Protein AF-A0A226DHN3-F1 (afdb_monomer_lite)

InterPro domains:
  IPR006342 Methyltransferase FkbM [PF05050] (7-95)
  IPR053202 EGF Receptor Signaling Regulator [PTHR34009] (23-114)

Sequence (146 aa):
MQQHKSITGWTHLSESDSFNGKSQDYREFEAQCFPFYSLLRAINVTTVDYFSLDIEGAELSILKTIPWKDTFSIEVRNEIEHNLRDYMTSVGYRFVAYVKNRFSHDHIYAHSSLGCQNDYLLANFWCAEPPHLSQVSERTGSPSTV

Structure (mmCIF, N/CA/C/O backbone):
data_AF-A0A226DHN3-F1
#
_entry.id   AF-A0A226DHN3-F1
#
loop_
_atom_site.group_PDB
_atom_site.id
_atom_site.type_symbol
_atom_site.label_atom_id
_atom_site.label_alt_id
_atom_site.label_comp_id
_atom_site.label_asym_id
_atom_site.label_entity_id
_atom_site.label_seq_id
_atom_site.pdbx_PDB_ins_code
_atom_site.Cartn_x
_atom_site.Cartn_y
_atom_site.Cartn_z
_atom_site.occupancy
_atom_site.B_iso_or_equiv
_atom_site.auth_seq_id
_atom_site.auth_comp_id
_atom_site.auth_asym_id
_atom_site.auth_atom_id
_atom_site.pdbx_PDB_model_num
ATOM 1 N N . MET A 1 1 ? -19.988 9.516 -4.488 1.00 52.53 1 MET A N 1
ATOM 2 C CA . MET A 1 1 ? -19.234 8.508 -5.262 1.00 52.53 1 MET A CA 1
ATOM 3 C C . MET A 1 1 ? -18.028 9.205 -5.858 1.00 52.53 1 MET A C 1
ATOM 5 O O . MET A 1 1 ? -18.215 10.244 -6.479 1.00 52.53 1 MET A O 1
ATOM 9 N N . GLN A 1 2 ? -16.814 8.718 -5.596 1.00 59.81 2 GLN A N 1
ATOM 10 C CA . GLN A 1 2 ? -15.632 9.228 -6.295 1.00 59.81 2 GLN A CA 1
ATOM 11 C C . GLN A 1 2 ? -15.732 8.803 -7.767 1.00 59.81 2 GLN A C 1
ATOM 13 O O . GLN A 1 2 ? -16.126 7.673 -8.051 1.00 59.81 2 GLN A O 1
ATOM 18 N N . GLN A 1 3 ? -15.468 9.727 -8.690 1.00 71.75 3 GLN A N 1
ATOM 19 C CA . GLN A 1 3 ? -15.537 9.447 -10.124 1.00 71.75 3 GLN A CA 1
ATOM 20 C C . GLN A 1 3 ? -14.386 8.524 -10.540 1.00 71.75 3 GLN A C 1
ATOM 22 O O . GLN A 1 3 ? -13.294 8.591 -9.972 1.00 71.75 3 GLN A O 1
ATOM 27 N N . HIS A 1 4 ? -14.645 7.665 -11.527 1.00 80.94 4 HIS A N 1
ATOM 28 C CA . HIS A 1 4 ? -13.590 6.903 -12.186 1.00 80.94 4 HIS A CA 1
ATOM 29 C C . HIS A 1 4 ? -12.662 7.852 -12.948 1.00 80.94 4 HIS A C 1
ATOM 31 O O . HIS A 1 4 ? -13.068 8.946 -13.347 1.00 80.94 4 HIS A O 1
ATOM 37 N N . LYS A 1 5 ? -11.417 7.431 -13.156 1.00 83.25 5 LYS A N 1
ATOM 38 C CA . LYS A 1 5 ? -10.481 8.106 -14.058 1.00 83.25 5 LYS A CA 1
ATOM 39 C C . LYS A 1 5 ? -10.204 7.187 -15.237 1.00 83.25 5 LYS A C 1
ATOM 41 O O . LYS A 1 5 ? -10.003 5.996 -15.024 1.00 83.25 5 LYS A O 1
ATOM 46 N N . SER A 1 6 ? -10.186 7.736 -16.449 1.00 85.56 6 SER A N 1
ATOM 47 C CA . SER A 1 6 ? -9.548 7.046 -17.571 1.00 85.56 6 SER A CA 1
ATOM 48 C C . SER A 1 6 ? -8.046 7.293 -17.472 1.00 85.56 6 SER A C 1
ATOM 50 O O . SER A 1 6 ? -7.630 8.442 -17.290 1.00 85.56 6 SER A O 1
ATOM 52 N N . ILE A 1 7 ? -7.248 6.230 -17.513 1.00 82.31 7 ILE A N 1
ATOM 53 C CA . ILE A 1 7 ? -5.788 6.317 -17.567 1.00 82.31 7 ILE A CA 1
ATOM 54 C C . ILE A 1 7 ? -5.274 5.569 -18.792 1.00 82.31 7 ILE A C 1
ATOM 56 O O . ILE A 1 7 ? -5.800 4.516 -19.150 1.00 82.31 7 ILE A O 1
ATOM 60 N N . THR A 1 8 ? -4.224 6.100 -19.407 1.00 85.31 8 THR A N 1
ATOM 61 C CA . THR A 1 8 ? -3.505 5.415 -20.481 1.00 85.31 8 THR A CA 1
ATOM 62 C C . THR A 1 8 ? -2.479 4.469 -19.867 1.00 85.31 8 THR A C 1
ATOM 64 O O . THR A 1 8 ? -1.613 4.900 -19.104 1.00 85.31 8 THR A O 1
ATOM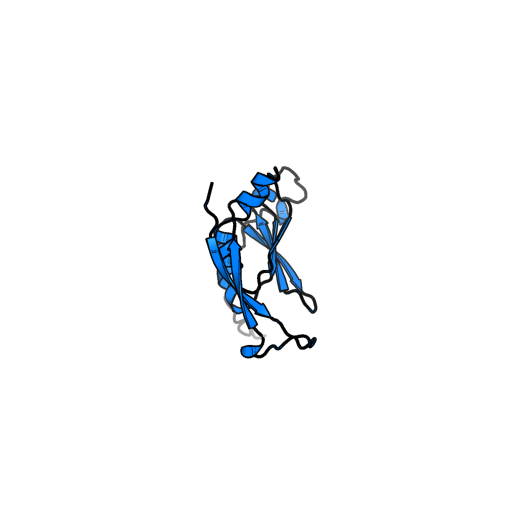 67 N N . GLY A 1 9 ? -2.594 3.181 -20.176 1.00 82.44 9 GLY A N 1
ATOM 68 C CA . GLY A 1 9 ? -1.636 2.142 -19.816 1.00 82.44 9 GLY A CA 1
ATOM 69 C C . GLY A 1 9 ? -0.920 1.581 -21.042 1.00 82.44 9 GLY A C 1
ATOM 70 O O . GLY A 1 9 ? -1.309 1.841 -22.180 1.00 82.44 9 GLY A O 1
ATOM 71 N N . TRP A 1 10 ? 0.111 0.774 -20.800 1.00 81.81 10 TRP A N 1
ATOM 72 C CA . TRP A 1 10 ? 0.870 0.076 -21.838 1.00 81.81 10 TRP A CA 1
ATOM 73 C C . TRP A 1 10 ? 0.624 -1.422 -21.716 1.00 81.81 10 TRP A C 1
ATOM 75 O O . TRP A 1 10 ? 0.799 -1.989 -20.640 1.00 81.81 10 TRP A O 1
ATOM 85 N N . THR A 1 11 ? 0.205 -2.069 -22.801 1.00 78.25 11 THR A N 1
ATOM 86 C CA . THR A 1 11 ? 0.026 -3.524 -22.850 1.00 78.25 11 THR A CA 1
ATOM 87 C C . THR A 1 11 ? 0.970 -4.132 -23.876 1.00 78.25 11 THR A C 1
ATOM 89 O O . THR A 1 11 ? 1.116 -3.600 -24.977 1.00 78.25 11 THR A O 1
ATOM 92 N N . HIS A 1 12 ? 1.6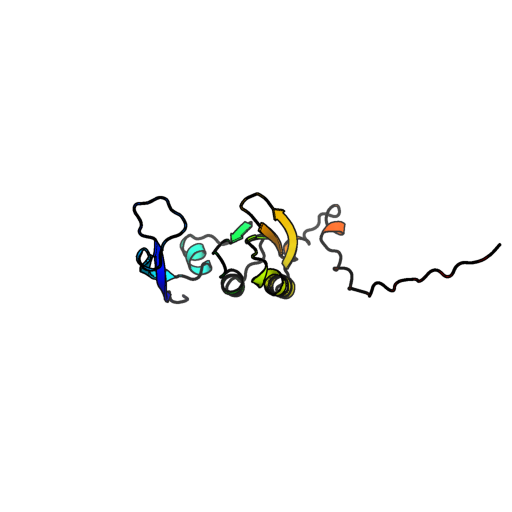42 -5.216 -23.493 1.00 75.69 12 HIS A N 1
ATOM 93 C CA . HIS A 1 12 ? 2.566 -5.946 -24.356 1.00 75.69 12 HIS A CA 1
ATOM 94 C C . HIS A 1 12 ? 1.783 -6.882 -25.277 1.00 75.69 12 HIS A C 1
ATOM 96 O O . HIS A 1 12 ? 1.043 -7.747 -24.813 1.00 75.69 12 HIS A O 1
ATOM 102 N N . LEU A 1 13 ? 1.952 -6.713 -26.582 1.00 66.44 13 LEU A N 1
ATOM 103 C CA . LEU A 1 13 ? 1.374 -7.550 -27.624 1.00 66.44 13 LEU A CA 1
ATOM 104 C C . LEU A 1 13 ? 2.516 -8.168 -28.434 1.00 66.44 13 LEU A C 1
ATOM 106 O O . LEU A 1 13 ? 2.812 -7.716 -29.538 1.00 66.44 13 LEU A O 1
ATOM 110 N N . SER A 1 14 ? 3.152 -9.219 -27.914 1.00 62.78 14 SER A N 1
ATOM 111 C CA . SER A 1 14 ? 3.974 -10.095 -28.755 1.00 62.78 14 SER A CA 1
ATOM 112 C C . SER A 1 14 ? 3.481 -11.532 -28.698 1.00 62.78 14 SER A C 1
ATOM 114 O O . SER A 1 14 ? 3.236 -12.060 -27.619 1.00 62.78 14 SER A O 1
ATOM 116 N N . GLU A 1 15 ? 3.416 -12.184 -29.858 1.00 58.97 15 GLU A N 1
ATOM 117 C CA . GLU A 1 15 ? 3.170 -13.631 -29.983 1.00 58.97 15 GLU A CA 1
ATOM 118 C C . GLU A 1 15 ? 4.360 -14.485 -29.494 1.00 58.97 15 GLU A C 1
ATOM 120 O O . GLU A 1 15 ? 4.271 -15.708 -29.454 1.00 58.97 15 GLU A O 1
ATOM 125 N N . SER A 1 16 ? 5.484 -13.862 -29.125 1.00 60.56 16 SER A N 1
ATOM 126 C CA . SER A 1 16 ? 6.657 -14.522 -28.550 1.00 60.56 16 SER A CA 1
ATOM 127 C C . SER A 1 16 ? 6.698 -14.388 -27.026 1.00 60.56 16 SER A C 1
ATOM 129 O O . SER A 1 16 ? 6.620 -13.278 -26.511 1.00 60.56 16 SER A O 1
ATOM 131 N N . ASP A 1 17 ? 6.942 -15.487 -26.307 1.00 56.81 17 ASP A N 1
ATOM 132 C CA . ASP A 1 17 ? 7.076 -15.564 -24.833 1.00 56.81 17 ASP A CA 1
ATOM 133 C C . ASP A 1 17 ? 8.288 -14.799 -24.241 1.00 56.81 17 ASP A C 1
ATOM 135 O O . ASP A 1 17 ? 8.719 -15.031 -23.109 1.00 56.81 17 ASP A O 1
ATOM 139 N N . SER A 1 18 ? 8.906 -13.892 -24.998 1.00 59.31 18 SER A N 1
ATOM 140 C CA . SER A 1 18 ? 10.015 -13.074 -24.520 1.00 59.31 18 SER A CA 1
ATOM 141 C C . SER A 1 18 ? 9.500 -11.947 -23.621 1.00 59.31 18 SER A C 1
ATOM 143 O O . SER A 1 18 ? 8.933 -10.973 -24.107 1.00 59.31 18 SER A O 1
ATOM 145 N N . PHE A 1 19 ? 9.771 -12.056 -22.317 1.00 58.19 19 PHE A N 1
ATOM 146 C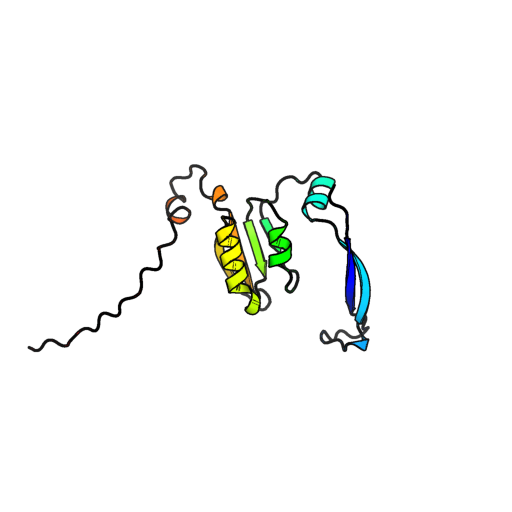 CA . PHE A 1 19 ? 9.396 -11.083 -21.277 1.00 58.19 19 PHE A CA 1
ATOM 147 C C . PHE A 1 19 ? 9.985 -9.670 -21.489 1.00 58.19 19 PHE A C 1
ATOM 149 O O . PHE A 1 19 ? 9.470 -8.689 -20.962 1.00 58.19 19 PHE A O 1
ATOM 156 N N . ASN A 1 20 ? 11.042 -9.550 -22.300 1.00 62.19 20 ASN A N 1
ATOM 157 C CA . ASN A 1 20 ? 11.657 -8.274 -22.660 1.00 62.19 20 ASN A CA 1
ATOM 158 C C . ASN A 1 20 ? 11.132 -7.800 -24.024 1.00 62.19 20 ASN A C 1
ATOM 1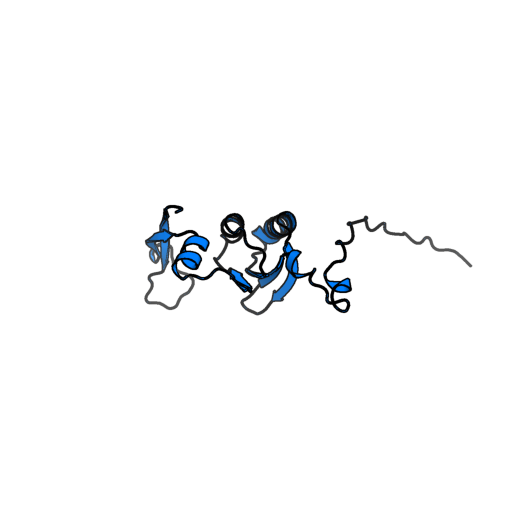60 O O . ASN A 1 20 ? 11.787 -8.007 -25.050 1.00 62.19 20 ASN A O 1
ATOM 164 N N . GLY A 1 21 ? 9.952 -7.180 -24.028 1.00 61.03 21 GLY A N 1
ATOM 165 C CA . GLY A 1 21 ? 9.395 -6.522 -25.209 1.00 61.03 21 GLY A CA 1
ATOM 166 C C . GLY A 1 21 ? 10.227 -5.317 -25.647 1.00 61.03 21 GLY A C 1
ATOM 167 O O . GLY A 1 21 ? 10.764 -4.572 -24.824 1.00 61.03 21 GLY A O 1
ATOM 168 N N . LYS A 1 22 ? 10.342 -5.092 -26.956 1.00 70.81 22 LYS A N 1
ATOM 169 C CA . LYS A 1 22 ? 10.816 -3.809 -27.493 1.00 70.81 22 LYS A CA 1
ATOM 170 C C . LYS A 1 22 ? 9.684 -2.790 -27.376 1.00 70.81 22 LYS A C 1
ATOM 172 O O . LYS A 1 22 ? 8.520 -3.160 -27.369 1.00 70.81 22 LYS A O 1
ATOM 177 N N . SER A 1 23 ? 9.997 -1.492 -27.376 1.00 67.44 23 SER A N 1
ATOM 178 C CA . SER A 1 23 ? 8.975 -0.423 -27.325 1.00 67.44 23 SER A CA 1
ATOM 179 C C . SER A 1 23 ? 7.894 -0.528 -28.414 1.00 67.44 23 SER A C 1
ATOM 181 O O . SER A 1 23 ? 6.791 -0.032 -28.239 1.00 67.44 23 SER A O 1
ATOM 183 N N . GLN A 1 24 ? 8.214 -1.193 -29.525 1.00 74.88 24 GLN A N 1
ATOM 184 C CA . GLN A 1 24 ? 7.334 -1.453 -30.668 1.00 74.88 24 GLN A CA 1
ATOM 185 C C . GLN A 1 24 ? 6.262 -2.516 -30.374 1.00 74.88 24 GLN A C 1
ATOM 187 O O . GLN A 1 24 ? 5.252 -2.568 -31.071 1.00 74.88 24 GLN A O 1
ATOM 192 N N . ASP A 1 25 ? 6.488 -3.347 -29.355 1.00 78.81 25 ASP A N 1
ATOM 193 C CA . ASP A 1 25 ? 5.612 -4.451 -28.961 1.00 78.81 25 ASP A CA 1
ATOM 194 C C . ASP A 1 25 ? 4.538 -3.996 -27.961 1.00 78.81 25 ASP A C 1
ATOM 196 O O . ASP A 1 25 ? 3.626 -4.753 -27.637 1.00 78.81 25 ASP A O 1
ATOM 200 N N . TYR A 1 26 ? 4.609 -2.749 -27.485 1.00 78.88 26 TYR A N 1
ATOM 201 C CA . TYR A 1 26 ? 3.628 -2.181 -26.568 1.00 78.88 26 TYR A CA 1
ATOM 202 C C . TYR A 1 26 ? 2.600 -1.342 -27.323 1.00 78.88 26 TYR A C 1
ATOM 204 O O . TYR A 1 26 ? 2.943 -0.516 -28.171 1.00 78.88 26 TYR A O 1
ATOM 212 N N . ARG A 1 27 ? 1.323 -1.515 -26.980 1.00 84.19 27 ARG A N 1
ATOM 213 C CA . ARG A 1 27 ? 0.250 -0.606 -27.396 1.00 84.19 27 ARG A CA 1
ATOM 214 C C . ARG A 1 27 ? -0.316 0.133 -26.200 1.00 84.19 27 ARG A C 1
ATOM 216 O O . ARG A 1 27 ? -0.433 -0.421 -25.107 1.00 84.19 27 ARG A O 1
ATOM 223 N N . GLU A 1 28 ? -0.691 1.379 -26.445 1.00 86.69 28 GLU A N 1
ATOM 224 C CA . GLU A 1 28 ? -1.492 2.143 -25.502 1.00 86.69 28 GLU A CA 1
ATOM 225 C C . GLU A 1 28 ? -2.892 1.533 -25.408 1.00 86.69 28 GLU A C 1
ATOM 227 O O . GLU A 1 28 ? -3.489 1.133 -26.413 1.00 86.69 28 GLU A O 1
ATOM 232 N N . PHE A 1 29 ? -3.421 1.473 -24.194 1.00 86.50 29 PHE A N 1
ATOM 233 C CA . PHE A 1 29 ? -4.818 1.158 -23.945 1.00 86.50 29 PHE A CA 1
ATOM 234 C C . PHE A 1 29 ? -5.380 2.107 -22.894 1.00 86.50 29 PHE A C 1
ATOM 236 O O . PHE A 1 29 ? -4.653 2.602 -22.034 1.00 86.50 29 PHE A O 1
ATOM 243 N N . GLU A 1 30 ? -6.684 2.348 -22.951 1.00 89.94 30 GLU A N 1
ATOM 244 C CA . GLU A 1 30 ? -7.377 3.093 -21.907 1.00 89.94 30 GLU A CA 1
ATOM 245 C C . GLU A 1 30 ? -7.956 2.134 -20.868 1.00 89.94 30 GLU A C 1
ATOM 247 O O . GLU A 1 30 ? -8.695 1.202 -21.196 1.00 89.94 30 GLU A O 1
ATOM 252 N N . ALA A 1 31 ? -7.632 2.381 -19.602 1.00 86.38 31 ALA A N 1
ATOM 253 C CA . ALA A 1 31 ? -8.184 1.672 -18.462 1.00 86.38 31 ALA A CA 1
ATOM 254 C C . ALA A 1 31 ? -9.111 2.592 -17.669 1.00 86.38 31 ALA A C 1
ATOM 256 O O . ALA A 1 31 ? -8.747 3.715 -17.311 1.00 86.38 31 ALA A O 1
ATOM 257 N N . GLN A 1 32 ? -10.294 2.089 -17.320 1.00 89.75 32 GLN A N 1
ATOM 258 C CA . GLN A 1 32 ? -11.137 2.740 -16.324 1.00 89.75 32 GLN A CA 1
ATOM 259 C C . GLN A 1 32 ? -10.661 2.349 -14.926 1.00 89.75 32 GLN A C 1
ATOM 261 O O . GLN A 1 32 ? -10.836 1.214 -14.485 1.00 89.75 32 GLN A O 1
ATOM 266 N N . CYS A 1 33 ? -10.087 3.306 -14.206 1.00 86.44 33 CYS A N 1
ATOM 267 C CA . CYS A 1 33 ? -9.648 3.117 -12.834 1.00 86.44 33 CYS A CA 1
ATOM 268 C C . CYS A 1 33 ? -10.689 3.636 -11.851 1.00 86.44 33 CYS A C 1
ATOM 270 O O . CYS A 1 33 ? -11.084 4.806 -11.878 1.00 86.44 33 CYS A O 1
ATOM 272 N N . PHE A 1 34 ? -11.081 2.760 -10.934 1.00 86.94 34 PHE A N 1
ATOM 273 C CA . PHE A 1 34 ? -11.969 3.073 -9.826 1.00 86.94 34 PHE A CA 1
ATOM 274 C C . PHE A 1 34 ? -11.182 3.010 -8.518 1.00 86.94 34 PHE A C 1
ATOM 276 O O . PHE A 1 34 ? -10.327 2.136 -8.363 1.00 86.94 34 PHE A O 1
ATOM 283 N N . PRO A 1 35 ? -11.473 3.886 -7.545 1.00 85.44 35 PRO A N 1
ATOM 284 C CA . PRO A 1 35 ? -10.917 3.740 -6.208 1.00 85.44 35 PRO A CA 1
ATOM 285 C C . PRO A 1 35 ? -11.301 2.374 -5.642 1.00 85.44 35 PRO A C 1
ATOM 287 O O . PRO A 1 35 ? -12.486 2.031 -5.630 1.00 85.44 35 PRO A O 1
ATOM 290 N N . PHE A 1 36 ? -10.322 1.627 -5.132 1.00 85.75 36 PHE A N 1
ATOM 291 C CA . PHE A 1 36 ? -10.520 0.264 -4.629 1.00 85.75 36 PHE A CA 1
ATOM 292 C C . PHE A 1 36 ? -11.676 0.167 -3.620 1.00 85.75 36 PHE A C 1
ATOM 294 O O . PHE A 1 36 ? -12.519 -0.723 -3.718 1.00 85.75 36 PHE A O 1
ATOM 301 N N . TYR A 1 37 ? -11.813 1.160 -2.731 1.00 84.69 37 TYR A N 1
ATOM 302 C CA . TYR A 1 37 ? -12.940 1.221 -1.798 1.00 84.69 37 TYR A CA 1
ATOM 303 C C . TYR A 1 37 ? -14.311 1.190 -2.477 1.00 84.69 37 TYR A C 1
ATOM 305 O O . TYR A 1 37 ? -15.246 0.562 -1.984 1.00 84.69 37 TYR A O 1
ATOM 313 N N . SER A 1 38 ? -14.448 1.900 -3.598 1.00 87.38 38 SER A N 1
ATOM 314 C CA . SER A 1 38 ? -15.720 1.987 -4.313 1.00 87.38 38 SER A CA 1
ATOM 315 C C . SER A 1 38 ? -16.120 0.619 -4.860 1.00 87.38 38 SER A C 1
ATOM 317 O O . SER A 1 38 ? -17.299 0.277 -4.813 1.00 87.38 38 SER A O 1
ATOM 319 N N . LEU A 1 39 ? -15.141 -0.179 -5.304 1.00 90.06 39 LEU A N 1
ATOM 320 C CA . LEU A 1 39 ? -15.361 -1.547 -5.771 1.00 90.06 39 LEU A CA 1
ATOM 321 C C . LEU A 1 39 ? -15.812 -2.458 -4.624 1.00 90.06 39 LEU A C 1
ATOM 323 O O . LEU A 1 39 ? -16.845 -3.107 -4.751 1.00 90.06 39 LEU A O 1
ATOM 327 N N . LEU A 1 40 ? -15.113 -2.439 -3.481 1.00 90.06 40 LEU A N 1
ATOM 328 C CA . LEU A 1 40 ? -15.495 -3.231 -2.302 1.00 90.06 40 LEU A CA 1
ATOM 329 C C . LEU A 1 40 ? -16.916 -2.906 -1.827 1.00 90.06 40 LEU A C 1
ATOM 331 O O . LEU A 1 40 ? -17.728 -3.800 -1.590 1.00 90.06 40 LEU A O 1
ATOM 335 N N . ARG A 1 41 ? -17.257 -1.614 -1.759 1.00 89.81 41 ARG A N 1
ATOM 336 C CA . ARG A 1 41 ? -18.597 -1.164 -1.365 1.00 89.81 41 ARG A CA 1
ATOM 337 C C . ARG A 1 41 ? -19.678 -1.603 -2.344 1.00 89.81 41 ARG A C 1
ATOM 339 O O . ARG A 1 41 ? -20.776 -1.917 -1.893 1.00 89.81 41 ARG A O 1
ATOM 346 N N . ALA A 1 42 ? -19.387 -1.635 -3.644 1.00 93.62 42 ALA A N 1
ATOM 347 C CA . ALA A 1 42 ? -20.338 -2.086 -4.657 1.00 93.62 42 ALA A CA 1
ATOM 348 C C . ALA A 1 42 ? -20.698 -3.574 -4.501 1.00 93.62 42 ALA A C 1
ATOM 350 O O . ALA A 1 42 ? -21.831 -3.953 -4.782 1.00 93.62 42 ALA A O 1
ATOM 351 N N . ILE A 1 43 ? -19.769 -4.392 -3.995 1.00 94.81 43 ILE A N 1
ATOM 352 C CA . ILE A 1 43 ? -19.989 -5.819 -3.708 1.00 94.81 43 ILE A CA 1
ATOM 353 C C . ILE A 1 43 ? -20.320 -6.101 -2.232 1.00 94.81 43 ILE A C 1
ATOM 355 O O . ILE A 1 43 ? -20.264 -7.245 -1.794 1.00 94.81 43 ILE A O 1
ATOM 359 N N . ASN A 1 44 ? -20.680 -5.067 -1.461 1.00 94.81 44 ASN A N 1
ATOM 360 C CA . ASN A 1 44 ? -21.019 -5.153 -0.037 1.00 94.81 44 ASN A CA 1
ATOM 361 C C . ASN A 1 44 ? -19.919 -5.780 0.850 1.00 94.81 44 ASN A C 1
ATOM 363 O O . ASN A 1 44 ? -20.212 -6.381 1.883 1.00 94.81 44 ASN A O 1
ATOM 367 N N . VAL A 1 45 ? -18.650 -5.615 0.468 1.00 91.00 45 VAL A N 1
ATOM 368 C CA . VAL A 1 45 ? -17.495 -5.966 1.302 1.00 91.00 45 VAL A CA 1
ATOM 369 C C . VAL A 1 45 ? -17.115 -4.749 2.139 1.00 91.00 45 VAL A C 1
ATOM 371 O O . VAL A 1 45 ? -16.792 -3.681 1.613 1.00 91.00 45 VAL A O 1
ATOM 374 N N . THR A 1 46 ? -17.186 -4.904 3.459 1.00 87.06 46 THR A N 1
ATOM 375 C CA . THR A 1 46 ? -16.932 -3.827 4.430 1.00 87.06 46 THR A CA 1
ATOM 376 C C . THR A 1 46 ? -15.670 -4.032 5.260 1.00 87.06 46 THR A C 1
ATOM 378 O O . THR A 1 46 ? -15.255 -3.101 5.943 1.00 87.06 46 THR A O 1
ATOM 381 N N . THR A 1 47 ? -15.077 -5.225 5.214 1.00 85.62 47 THR A N 1
ATOM 382 C CA . THR A 1 47 ? -13.884 -5.614 5.975 1.00 85.62 47 THR A CA 1
ATOM 383 C C . THR A 1 47 ? -12.943 -6.408 5.077 1.00 85.62 47 THR A C 1
ATOM 385 O O . THR A 1 47 ? -13.402 -7.239 4.291 1.00 85.62 47 THR A O 1
ATOM 388 N N . VAL A 1 48 ? -11.641 -6.149 5.184 1.00 86.25 48 VAL A N 1
ATOM 389 C CA . VAL A 1 48 ? -10.589 -6.881 4.472 1.00 86.25 48 VAL A CA 1
ATOM 390 C C . VAL A 1 48 ? -9.515 -7.236 5.489 1.00 86.25 48 VAL A C 1
ATOM 392 O O . VAL A 1 48 ? -8.720 -6.393 5.857 1.00 86.25 48 VAL A O 1
ATOM 395 N N . ASP A 1 49 ? -9.464 -8.475 5.963 1.00 85.94 49 ASP A N 1
ATOM 396 C CA . ASP A 1 49 ? -8.515 -8.833 7.032 1.00 85.94 49 ASP A CA 1
ATOM 397 C C . ASP A 1 49 ? -7.049 -8.801 6.562 1.00 85.94 49 ASP A C 1
ATOM 399 O O . ASP A 1 49 ? -6.128 -8.517 7.334 1.00 85.94 49 ASP A O 1
ATOM 403 N N . TYR A 1 50 ? -6.842 -9.079 5.273 1.00 89.81 50 TYR A N 1
ATOM 404 C CA . TYR A 1 50 ? -5.538 -9.131 4.629 1.00 89.81 50 TYR A CA 1
ATOM 405 C C . TYR A 1 50 ? -5.616 -8.617 3.191 1.00 89.81 50 TYR A C 1
ATOM 407 O O . TYR A 1 50 ? -6.462 -9.060 2.410 1.00 89.81 50 TYR A O 1
ATOM 415 N N . PHE A 1 51 ? -4.701 -7.720 2.826 1.00 91.00 51 PHE A N 1
ATOM 416 C CA . PHE A 1 51 ? -4.585 -7.184 1.473 1.00 91.00 51 PHE A CA 1
ATOM 417 C C . PHE A 1 51 ? -3.147 -7.293 0.962 1.00 91.00 51 PHE A C 1
ATOM 419 O O . PHE A 1 51 ? -2.231 -6.702 1.531 1.00 91.00 51 PHE A O 1
ATOM 426 N N . SER A 1 52 ? -2.957 -8.045 -0.123 1.00 92.31 52 SER A N 1
ATOM 427 C CA . SER A 1 52 ? -1.683 -8.134 -0.839 1.00 92.31 52 SER A CA 1
ATOM 428 C C . SER A 1 52 ? -1.677 -7.129 -1.990 1.00 92.31 52 SER A C 1
ATOM 430 O O . SER A 1 52 ? -2.607 -7.111 -2.797 1.00 92.31 52 SER A O 1
ATOM 432 N N . LEU A 1 53 ? -0.664 -6.265 -2.022 1.00 92.19 53 LEU A N 1
ATOM 433 C CA . LEU A 1 53 ? -0.501 -5.191 -2.989 1.00 92.19 53 LEU A CA 1
ATOM 434 C C . LEU A 1 53 ? 0.830 -5.350 -3.726 1.00 92.19 53 LEU A C 1
ATOM 436 O O . LEU A 1 53 ? 1.889 -5.090 -3.161 1.00 92.19 53 LEU A O 1
ATOM 440 N N . ASP A 1 54 ? 0.732 -5.707 -5.000 1.00 90.94 54 ASP A N 1
ATOM 441 C CA . ASP A 1 54 ? 1.844 -5.774 -5.944 1.00 90.94 54 ASP A CA 1
ATOM 442 C C . ASP A 1 54 ? 1.380 -5.142 -7.263 1.00 90.94 54 ASP A C 1
ATOM 444 O O . ASP A 1 54 ? 0.516 -5.679 -7.961 1.00 90.94 54 ASP A O 1
ATOM 448 N N .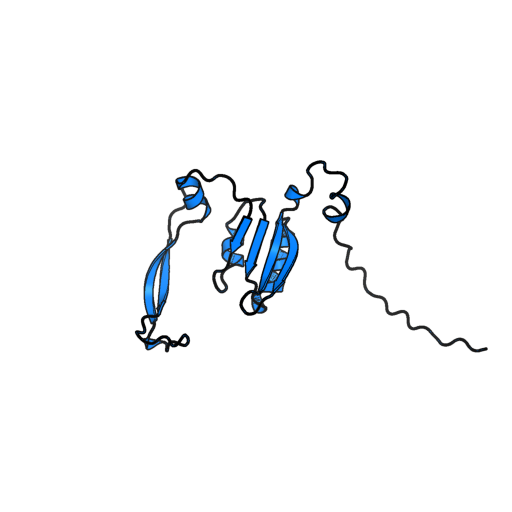 ILE A 1 55 ? 1.842 -3.917 -7.525 1.00 88.00 55 ILE A N 1
ATOM 449 C CA . ILE A 1 55 ? 1.443 -3.114 -8.693 1.00 88.00 55 ILE A CA 1
ATOM 450 C C . ILE A 1 55 ? 2.655 -2.475 -9.375 1.00 88.00 55 ILE A C 1
ATOM 452 O O . ILE A 1 55 ? 2.533 -1.444 -10.042 1.00 88.00 55 ILE A O 1
ATOM 456 N N . GLU A 1 56 ? 3.816 -3.110 -9.218 1.00 84.50 56 GLU A N 1
ATOM 457 C CA . GLU A 1 56 ? 5.040 -2.841 -9.967 1.00 84.50 56 GLU A CA 1
ATOM 458 C C . GLU A 1 56 ? 5.554 -1.385 -9.881 1.00 84.50 56 GLU A C 1
ATOM 460 O O . GLU A 1 56 ? 6.130 -0.861 -10.841 1.00 84.50 56 GLU A O 1
ATOM 465 N N . GLY A 1 57 ? 5.399 -0.730 -8.721 1.00 83.00 57 GLY A N 1
ATOM 466 C CA . GLY A 1 57 ? 6.043 0.555 -8.396 1.00 83.00 57 GLY A CA 1
ATOM 467 C C . GLY A 1 57 ? 5.110 1.712 -8.016 1.00 83.00 57 GLY A C 1
ATOM 468 O O . GLY A 1 57 ? 5.581 2.821 -7.752 1.00 83.00 57 GLY A O 1
ATOM 469 N N . ALA A 1 58 ? 3.791 1.500 -7.996 1.00 86.50 58 ALA A N 1
ATOM 470 C CA . ALA A 1 58 ? 2.808 2.529 -7.634 1.00 86.50 58 ALA A CA 1
ATOM 471 C C . ALA A 1 58 ? 2.248 2.384 -6.201 1.00 86.50 58 ALA A C 1
ATOM 473 O O . ALA A 1 58 ? 1.298 3.089 -5.835 1.00 86.50 58 ALA A O 1
ATOM 474 N N . GLU A 1 59 ? 2.840 1.524 -5.367 1.00 90.69 59 GLU A N 1
ATOM 475 C CA . GLU A 1 59 ? 2.308 1.062 -4.076 1.00 90.69 59 GLU A CA 1
ATOM 476 C C . GLU A 1 59 ? 1.985 2.235 -3.144 1.00 90.69 59 GLU A C 1
ATOM 478 O O . GLU A 1 59 ? 0.853 2.382 -2.681 1.00 90.69 59 GLU A O 1
ATOM 483 N N . LEU A 1 60 ? 2.948 3.141 -2.930 1.00 89.44 60 LEU A N 1
ATOM 484 C CA . LEU A 1 60 ? 2.792 4.279 -2.017 1.00 89.44 60 LEU A CA 1
ATOM 485 C C . LEU A 1 60 ? 1.652 5.223 -2.433 1.00 89.44 60 LEU A C 1
ATOM 487 O O . LEU A 1 60 ? 0.987 5.813 -1.579 1.00 89.44 60 LEU A O 1
ATOM 491 N N . SER A 1 61 ? 1.423 5.389 -3.738 1.00 87.31 61 SER A N 1
ATOM 492 C CA . SER A 1 61 ? 0.349 6.251 -4.239 1.00 87.31 61 SER A CA 1
ATOM 493 C C . SER A 1 61 ? -1.032 5.667 -3.939 1.00 87.31 61 SER A C 1
ATOM 495 O O . SER A 1 61 ? -1.933 6.408 -3.551 1.00 87.31 61 SER A O 1
ATOM 497 N N . ILE A 1 62 ? -1.171 4.341 -4.036 1.00 87.31 62 ILE A N 1
ATOM 498 C CA . ILE A 1 62 ? -2.412 3.623 -3.742 1.00 87.31 62 ILE A CA 1
ATOM 499 C C . ILE A 1 62 ? -2.659 3.545 -2.238 1.00 87.31 62 ILE A C 1
ATOM 501 O O . ILE A 1 62 ? -3.772 3.840 -1.799 1.00 87.31 62 ILE A O 1
ATOM 505 N N . LEU A 1 63 ? -1.633 3.248 -1.437 1.00 89.12 63 LEU A N 1
ATOM 506 C CA . LEU A 1 63 ? -1.746 3.173 0.024 1.00 89.12 63 LEU A CA 1
ATOM 507 C C . LEU A 1 63 ? -2.254 4.488 0.630 1.00 89.12 63 LEU A C 1
ATOM 509 O O . LEU A 1 63 ? -3.100 4.4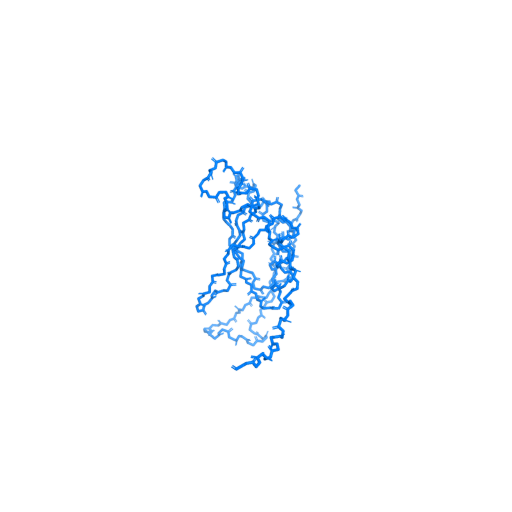66 1.519 1.00 89.12 63 LEU A O 1
ATOM 513 N N . LYS A 1 64 ? -1.859 5.639 0.068 1.00 87.75 64 LYS A N 1
ATOM 514 C CA . LYS A 1 64 ? -2.371 6.967 0.462 1.00 87.75 64 LYS A CA 1
ATOM 515 C C . LYS A 1 64 ? -3.869 7.177 0.251 1.00 87.75 64 LYS A C 1
ATOM 517 O O . LYS A 1 64 ? -4.434 8.115 0.810 1.00 87.75 64 LYS A O 1
ATOM 522 N N . THR A 1 65 ? -4.515 6.342 -0.555 1.00 84.94 65 THR A N 1
ATOM 523 C CA . THR A 1 65 ? -5.957 6.429 -0.834 1.00 84.94 65 THR A CA 1
ATOM 524 C C . THR A 1 65 ? -6.797 5.502 0.041 1.00 84.94 65 THR A C 1
ATOM 526 O O . THR A 1 65 ? -8.027 5.561 -0.014 1.00 84.94 65 THR A O 1
ATOM 529 N N . ILE A 1 66 ? -6.153 4.653 0.845 1.00 81.62 66 ILE A N 1
ATOM 530 C CA . ILE A 1 66 ? -6.791 3.580 1.598 1.00 81.62 66 ILE A CA 1
ATOM 531 C C . ILE A 1 66 ? -6.914 3.970 3.088 1.00 81.62 66 ILE A C 1
ATOM 533 O O . ILE A 1 66 ? -5.899 4.126 3.759 1.00 81.62 66 ILE A O 1
ATOM 537 N N . PRO A 1 67 ? -8.137 4.106 3.643 1.00 72.00 67 PRO A N 1
ATOM 538 C CA . PRO A 1 67 ? -8.346 4.530 5.030 1.00 72.00 67 PRO A CA 1
ATOM 539 C C . PRO A 1 67 ? -8.520 3.378 6.050 1.00 72.00 67 PRO A C 1
ATOM 541 O O . PRO A 1 67 ? -9.021 3.633 7.148 1.00 72.00 67 PRO A O 1
ATOM 544 N N . TRP A 1 68 ? -8.198 2.118 5.715 1.00 71.69 68 TRP A N 1
ATOM 545 C CA . TRP A 1 68 ? -8.487 0.959 6.589 1.00 71.69 68 TRP A CA 1
ATOM 546 C C . TRP A 1 68 ? -7.455 0.742 7.703 1.00 71.69 68 TRP A C 1
ATOM 548 O O . TRP A 1 68 ? -6.391 1.363 7.726 1.00 71.69 68 TRP A O 1
ATOM 558 N N . LYS A 1 69 ? -7.779 -0.183 8.615 1.00 73.06 69 LYS A N 1
ATOM 559 C CA . LYS A 1 69 ? -6.972 -0.610 9.768 1.00 73.06 69 LYS A CA 1
ATOM 560 C C . LYS A 1 69 ? -6.739 -2.127 9.715 1.00 73.06 69 LYS A C 1
ATOM 562 O O . LYS A 1 69 ? -7.129 -2.836 10.639 1.00 73.06 69 LYS A O 1
ATOM 567 N N . ASP A 1 70 ? -6.116 -2.595 8.641 1.00 80.19 70 ASP A N 1
ATOM 568 C CA . ASP A 1 70 ? -6.033 -4.023 8.303 1.00 80.19 70 ASP A CA 1
ATOM 569 C C . ASP A 1 70 ? -4.577 -4.533 8.327 1.00 80.19 70 ASP A C 1
ATOM 571 O O . ASP A 1 70 ? -3.680 -3.870 8.862 1.00 80.19 70 ASP A O 1
ATOM 575 N N . THR A 1 71 ? -4.330 -5.735 7.798 1.00 81.62 71 THR A N 1
ATOM 576 C CA . THR A 1 71 ? -2.975 -6.254 7.541 1.00 81.62 71 THR A CA 1
ATOM 577 C C . THR A 1 71 ? -2.651 -6.142 6.051 1.00 81.62 71 THR A C 1
ATOM 579 O O . THR A 1 71 ? -3.449 -6.544 5.206 1.00 81.62 71 THR A O 1
ATOM 582 N N . PHE A 1 72 ? -1.468 -5.628 5.722 1.00 87.25 72 PHE A N 1
ATOM 583 C CA . PHE A 1 72 ? -0.973 -5.493 4.354 1.00 87.25 72 PHE A CA 1
ATOM 584 C C . PHE A 1 72 ? 0.239 -6.389 4.100 1.00 87.25 72 PHE A C 1
ATOM 586 O O . PHE A 1 72 ? 1.127 -6.473 4.944 1.00 87.25 72 PHE A O 1
ATOM 593 N N . SER A 1 73 ? 0.304 -6.984 2.912 1.00 91.31 73 SER A N 1
ATOM 594 C CA . SER A 1 73 ? 1.540 -7.476 2.293 1.00 91.31 73 SER A CA 1
ATOM 595 C C . SER A 1 73 ? 1.819 -6.613 1.083 1.00 91.31 73 SER A C 1
ATOM 597 O O . SER A 1 73 ? 0.939 -6.465 0.241 1.00 91.31 73 SER A O 1
ATOM 599 N N . ILE A 1 74 ? 2.986 -5.990 1.022 1.00 87.94 74 ILE A N 1
ATOM 600 C CA . ILE A 1 74 ? 3.317 -5.035 -0.035 1.00 87.94 74 ILE A CA 1
ATOM 601 C C . ILE A 1 74 ? 4.615 -5.492 -0.681 1.00 87.94 74 ILE A C 1
ATOM 603 O O . ILE A 1 74 ? 5.609 -5.595 0.038 1.00 87.94 74 ILE A O 1
ATOM 607 N N . GLU A 1 75 ? 4.628 -5.700 -1.996 1.00 89.75 75 GLU A N 1
ATOM 608 C CA . GLU A 1 75 ? 5.874 -5.953 -2.725 1.00 89.75 75 GLU A CA 1
ATOM 609 C C . GLU A 1 75 ? 6.697 -4.662 -2.707 1.00 89.75 75 GLU A C 1
ATOM 611 O O . GLU A 1 75 ? 6.249 -3.600 -3.154 1.00 89.75 75 GLU A O 1
ATOM 616 N N . VAL A 1 76 ? 7.898 -4.721 -2.131 1.00 85.06 76 VAL A N 1
ATOM 617 C CA . VAL A 1 76 ? 8.737 -3.537 -1.947 1.00 85.06 76 VAL A CA 1
ATOM 618 C C . VAL A 1 76 ? 9.970 -3.622 -2.821 1.00 85.06 76 VAL A C 1
ATOM 620 O O . VAL A 1 76 ? 10.827 -4.490 -2.669 1.00 85.06 76 VAL A O 1
ATOM 623 N N . ARG A 1 77 ? 10.106 -2.628 -3.698 1.00 81.75 77 ARG A N 1
ATOM 624 C CA . ARG A 1 77 ? 11.344 -2.372 -4.432 1.00 81.75 77 ARG A CA 1
ATOM 625 C C . ARG A 1 77 ? 12.268 -1.475 -3.610 1.00 81.75 77 ARG A C 1
ATOM 627 O O . ARG A 1 77 ? 11.815 -0.530 -2.962 1.00 81.75 77 ARG A O 1
ATOM 634 N N . ASN A 1 78 ? 13.575 -1.720 -3.708 1.00 78.00 78 ASN A N 1
ATOM 635 C CA . ASN A 1 78 ? 14.609 -1.003 -2.945 1.00 78.00 78 ASN A CA 1
ATOM 636 C C . ASN A 1 78 ? 14.489 0.534 -3.032 1.00 78.00 78 ASN A C 1
ATOM 638 O O . ASN A 1 78 ? 14.781 1.237 -2.071 1.00 78.00 78 ASN A O 1
ATOM 642 N N . GLU A 1 79 ? 14.049 1.065 -4.176 1.00 80.62 79 GLU A N 1
ATOM 643 C CA . GLU A 1 79 ? 13.943 2.511 -4.429 1.00 80.62 79 GLU A CA 1
ATOM 644 C C . GLU A 1 79 ? 12.908 3.220 -3.543 1.00 80.62 79 GLU A C 1
ATOM 646 O O . GLU A 1 79 ? 13.044 4.410 -3.258 1.00 80.62 79 GLU A O 1
ATOM 651 N N . ILE A 1 80 ? 11.872 2.501 -3.103 1.00 81.00 80 ILE A N 1
ATOM 652 C CA . ILE A 1 80 ? 10.755 3.076 -2.345 1.00 81.00 80 ILE A CA 1
ATOM 653 C C . ILE A 1 80 ? 10.719 2.615 -0.889 1.00 81.00 80 ILE A C 1
ATOM 655 O O . ILE A 1 80 ? 9.927 3.156 -0.119 1.00 81.00 80 ILE A O 1
ATOM 659 N N . GLU A 1 81 ? 11.573 1.666 -0.495 1.00 83.81 81 GLU A N 1
ATOM 660 C CA . GLU A 1 81 ? 11.516 0.988 0.805 1.00 83.81 81 GLU A CA 1
ATOM 661 C C . GLU A 1 81 ? 11.475 1.964 1.988 1.00 83.81 81 GLU A C 1
ATOM 663 O O . GLU A 1 81 ? 10.577 1.882 2.830 1.00 83.81 81 GLU A O 1
ATOM 668 N N . HIS A 1 82 ? 12.405 2.923 2.033 1.00 84.06 82 HIS A N 1
ATOM 669 C CA . HIS A 1 82 ? 12.484 3.900 3.122 1.00 84.06 82 HIS A CA 1
ATOM 670 C C . HIS A 1 82 ? 11.226 4.773 3.201 1.00 84.06 82 HIS A C 1
ATOM 672 O O . HIS A 1 82 ? 10.584 4.849 4.248 1.00 84.06 82 HIS A O 1
ATOM 678 N N . ASN A 1 83 ? 10.820 5.361 2.073 1.00 89.81 83 ASN A N 1
ATOM 679 C CA . ASN A 1 83 ? 9.648 6.237 2.005 1.00 89.81 83 ASN A CA 1
ATOM 680 C C . ASN A 1 83 ? 8.352 5.492 2.349 1.00 89.81 83 ASN A C 1
ATOM 682 O O . ASN A 1 83 ? 7.463 6.044 3.001 1.00 89.81 83 ASN A O 1
ATOM 686 N N . LEU A 1 84 ? 8.239 4.239 1.906 1.00 91.25 84 LEU A N 1
ATOM 687 C CA . LEU A 1 84 ? 7.110 3.375 2.211 1.00 91.25 84 LEU A CA 1
ATOM 688 C C . LEU A 1 84 ? 7.057 3.075 3.708 1.00 91.25 84 LEU A C 1
ATOM 690 O O . LEU A 1 84 ? 6.009 3.243 4.329 1.00 91.25 84 LEU A O 1
ATOM 694 N N . ARG A 1 85 ? 8.182 2.673 4.304 1.00 91.50 85 ARG A N 1
ATOM 695 C CA . ARG A 1 85 ? 8.252 2.336 5.726 1.00 91.50 85 ARG A CA 1
ATOM 696 C C . ARG A 1 85 ? 7.927 3.531 6.619 1.00 91.50 85 ARG A C 1
ATOM 698 O O . ARG A 1 85 ? 7.152 3.369 7.565 1.00 91.50 85 ARG A O 1
ATOM 705 N N . ASP A 1 86 ? 8.458 4.707 6.301 1.00 93.38 86 ASP A N 1
ATOM 706 C CA . ASP A 1 86 ? 8.172 5.945 7.032 1.00 93.38 86 ASP A CA 1
ATOM 707 C C . ASP A 1 86 ? 6.692 6.313 6.927 1.00 93.38 86 ASP A C 1
ATOM 709 O O . ASP A 1 86 ? 6.044 6.614 7.932 1.00 93.38 86 ASP A O 1
ATOM 713 N N . TYR A 1 87 ? 6.121 6.212 5.722 1.00 93.19 87 TYR A N 1
ATOM 714 C CA . TYR A 1 87 ? 4.705 6.480 5.512 1.00 93.19 87 TYR A CA 1
ATOM 715 C C . TYR A 1 87 ? 3.820 5.510 6.300 1.00 93.19 87 TYR A C 1
ATOM 717 O O . TYR A 1 87 ? 2.978 5.968 7.071 1.00 93.19 87 TYR A O 1
ATOM 725 N N . MET A 1 88 ? 4.035 4.198 6.166 1.00 92.56 88 MET A N 1
ATOM 726 C CA . MET A 1 88 ? 3.258 3.175 6.875 1.00 92.56 88 MET A CA 1
ATOM 727 C C . MET A 1 88 ? 3.317 3.391 8.393 1.00 92.56 88 MET A C 1
ATOM 729 O O . MET A 1 88 ? 2.284 3.366 9.062 1.00 92.56 88 MET A O 1
ATOM 733 N N . THR A 1 89 ? 4.499 3.717 8.921 1.00 92.00 89 THR A N 1
ATOM 734 C CA . THR A 1 89 ? 4.673 4.075 10.338 1.00 92.00 89 THR A CA 1
ATOM 735 C C . THR A 1 89 ? 3.868 5.324 10.704 1.00 92.00 89 THR A C 1
ATOM 737 O O . THR A 1 89 ? 3.155 5.326 11.707 1.00 92.00 89 THR A O 1
ATOM 740 N N . SER A 1 90 ? 3.907 6.369 9.869 1.00 92.25 90 SER A N 1
ATOM 741 C CA . SER A 1 90 ? 3.187 7.628 10.117 1.00 92.25 90 SER A CA 1
ATOM 742 C C . SER A 1 90 ? 1.663 7.467 10.156 1.00 92.25 90 SER A C 1
ATOM 744 O O . SER A 1 90 ? 0.988 8.223 10.852 1.00 92.25 90 SER A O 1
ATOM 746 N N . VAL A 1 91 ? 1.118 6.466 9.453 1.00 91.06 91 VAL A N 1
ATOM 747 C CA . VAL A 1 91 ? -0.321 6.152 9.444 1.00 91.06 91 VAL A CA 1
ATOM 748 C C . VAL A 1 91 ? -0.709 5.030 10.415 1.00 91.06 91 VAL A C 1
ATOM 750 O O . VAL A 1 91 ? -1.813 4.497 10.337 1.00 91.06 91 VAL A O 1
ATOM 753 N N . GLY A 1 92 ? 0.169 4.686 11.364 1.00 89.88 92 GLY A N 1
ATOM 754 C CA . GLY A 1 92 ? -0.151 3.789 12.478 1.00 89.88 92 GLY A CA 1
ATOM 755 C C . GLY A 1 92 ? 0.042 2.301 12.190 1.00 89.88 92 GLY A C 1
ATOM 756 O O . GLY A 1 92 ? -0.403 1.463 12.981 1.00 89.88 92 GLY A O 1
ATOM 757 N N . TYR A 1 93 ? 0.708 1.949 11.092 1.00 91.44 93 TYR A N 1
ATOM 758 C CA . TYR A 1 93 ? 1.098 0.575 10.800 1.00 91.44 93 TYR A CA 1
ATOM 759 C C . TYR A 1 93 ? 2.476 0.270 11.362 1.00 91.44 93 TYR A C 1
ATOM 761 O O . TYR A 1 93 ? 3.373 1.107 11.379 1.00 91.44 93 TYR A O 1
ATOM 769 N N . ARG A 1 94 ? 2.660 -0.978 11.772 1.00 90.19 94 ARG A N 1
ATOM 770 C CA . ARG A 1 94 ? 3.953 -1.497 12.200 1.00 90.19 94 ARG A CA 1
ATOM 771 C C . ARG A 1 94 ? 4.434 -2.546 11.216 1.00 90.19 94 ARG A C 1
ATOM 773 O O . ARG A 1 94 ? 3.640 -3.321 10.684 1.00 90.19 94 ARG A O 1
ATOM 780 N N . PHE A 1 95 ? 5.737 -2.569 10.996 1.00 91.44 95 PHE A N 1
ATOM 781 C CA . PHE A 1 95 ? 6.376 -3.622 10.228 1.00 91.44 95 PHE A CA 1
ATOM 782 C C . PHE A 1 95 ? 6.373 -4.923 11.041 1.00 91.44 95 PHE A C 1
ATOM 784 O O . PHE A 1 95 ? 6.771 -4.927 12.205 1.00 91.44 95 PHE A O 1
ATOM 791 N N . VAL A 1 96 ? 5.896 -6.009 10.439 1.00 91.44 96 VAL A N 1
ATOM 792 C CA . VAL A 1 96 ? 5.735 -7.320 11.081 1.00 91.44 96 VAL A CA 1
ATOM 793 C C . VAL A 1 96 ? 6.806 -8.289 10.608 1.00 91.44 96 VAL A C 1
ATOM 795 O O . VAL A 1 96 ? 7.460 -8.927 11.429 1.00 91.44 96 VAL A O 1
ATOM 798 N N . ALA A 1 97 ? 6.977 -8.419 9.295 1.00 90.94 97 ALA A N 1
ATOM 799 C CA . ALA A 1 97 ? 7.876 -9.401 8.708 1.00 90.94 97 ALA A CA 1
ATOM 800 C C . ALA A 1 97 ? 8.311 -8.990 7.302 1.00 90.94 97 ALA A C 1
ATOM 802 O O . ALA A 1 97 ? 7.614 -8.247 6.616 1.00 90.94 97 ALA A O 1
ATOM 803 N N . TYR A 1 98 ? 9.448 -9.533 6.876 1.00 92.81 98 TYR A N 1
ATOM 804 C CA . TYR A 1 98 ? 9.892 -9.520 5.489 1.00 92.81 98 TYR A CA 1
ATOM 805 C C . TYR A 1 98 ? 9.777 -10.936 4.929 1.00 92.81 98 TYR A C 1
ATOM 807 O O . TYR A 1 98 ? 10.374 -11.865 5.482 1.00 92.81 98 TYR A O 1
ATOM 815 N N . VAL A 1 99 ? 9.014 -11.112 3.853 1.00 90.94 99 VAL A N 1
ATOM 816 C CA . VAL A 1 99 ? 8.851 -12.393 3.167 1.00 90.94 99 VAL A CA 1
ATOM 817 C C . VAL A 1 99 ? 9.643 -12.340 1.870 1.00 90.94 99 VAL A C 1
ATOM 819 O O . VAL A 1 99 ? 9.286 -11.639 0.929 1.00 90.94 99 VAL A O 1
ATOM 822 N N . LYS A 1 100 ? 10.735 -13.109 1.828 1.00 89.81 100 LYS A N 1
ATOM 823 C CA . LYS A 1 100 ? 11.602 -13.200 0.655 1.00 89.81 100 LYS A CA 1
ATOM 824 C C . LYS A 1 100 ? 11.592 -14.596 0.057 1.00 89.81 100 LYS A C 1
ATOM 826 O O . LYS A 1 100 ? 11.872 -15.575 0.750 1.00 89.81 100 LYS A O 1
ATOM 831 N N . ASN A 1 101 ? 11.355 -14.684 -1.247 1.00 86.81 101 ASN A N 1
ATOM 832 C CA . ASN A 1 101 ? 11.592 -15.896 -2.029 1.00 86.81 101 ASN A CA 1
ATOM 833 C C . ASN A 1 101 ? 12.259 -15.538 -3.376 1.00 86.81 101 ASN A C 1
ATOM 835 O O . ASN A 1 101 ? 12.840 -14.466 -3.510 1.00 86.81 101 ASN A O 1
ATOM 839 N N . ARG A 1 102 ? 12.259 -16.447 -4.363 1.00 85.25 102 ARG A N 1
ATOM 840 C CA . ARG A 1 102 ? 12.865 -16.176 -5.684 1.00 85.25 102 ARG A CA 1
ATOM 841 C C . ARG A 1 102 ? 12.187 -15.041 -6.463 1.00 85.25 102 ARG A C 1
ATOM 843 O O . ARG A 1 102 ? 12.828 -14.483 -7.345 1.00 85.25 102 ARG A O 1
ATOM 850 N N . PHE A 1 103 ? 10.933 -14.743 -6.152 1.00 79.94 103 PHE A N 1
ATOM 851 C CA . PHE A 1 103 ? 10.064 -13.835 -6.896 1.00 79.94 103 PHE A CA 1
ATOM 852 C C . PHE A 1 103 ? 9.317 -12.827 -6.011 1.00 79.94 103 PHE A C 1
ATOM 854 O O . PHE A 1 103 ? 8.620 -11.991 -6.561 1.00 79.94 103 PHE A O 1
ATOM 861 N N . SER A 1 104 ? 9.451 -12.891 -4.682 1.00 81.06 104 SER A N 1
ATOM 862 C CA . SER A 1 104 ? 8.743 -12.001 -3.748 1.00 81.06 104 SER A CA 1
ATOM 863 C C . SER A 1 104 ? 9.713 -11.314 -2.796 1.00 81.06 104 SER A C 1
ATOM 865 O O . SER A 1 104 ? 10.623 -11.962 -2.260 1.00 81.06 104 SER A O 1
ATOM 867 N N . HIS A 1 105 ? 9.474 -10.027 -2.568 1.00 88.75 105 HIS A N 1
ATOM 868 C CA . HIS A 1 105 ? 10.149 -9.122 -1.644 1.00 88.75 105 HIS A CA 1
ATOM 869 C C . HIS A 1 105 ? 9.082 -8.350 -0.851 1.00 88.75 105 HIS A C 1
ATOM 871 O O . HIS A 1 105 ? 9.057 -7.119 -0.804 1.00 88.75 105 HIS A O 1
ATOM 877 N N . ASP A 1 106 ? 8.210 -9.105 -0.190 1.00 91.56 106 ASP A N 1
ATOM 878 C CA . ASP A 1 106 ? 7.033 -8.583 0.487 1.00 91.56 106 ASP A CA 1
ATOM 879 C C . ASP A 1 106 ? 7.364 -8.059 1.886 1.00 91.56 106 ASP A C 1
ATOM 881 O O . ASP A 1 106 ? 7.920 -8.765 2.736 1.00 91.56 106 ASP A O 1
ATOM 885 N N . HIS A 1 107 ? 6.951 -6.830 2.175 1.00 93.81 107 HIS A N 1
ATOM 886 C CA . HIS A 1 107 ? 6.901 -6.298 3.530 1.00 93.81 107 HIS A CA 1
ATOM 887 C C . HIS A 1 107 ? 5.496 -6.480 4.102 1.00 93.81 107 HIS A C 1
ATOM 889 O O . HIS A 1 107 ? 4.512 -5.975 3.558 1.00 93.81 107 HIS A O 1
ATOM 895 N N . ILE A 1 108 ? 5.409 -7.157 5.246 1.00 93.62 108 ILE A N 1
ATOM 896 C CA . ILE A 1 108 ? 4.157 -7.369 5.967 1.00 93.62 108 ILE A CA 1
ATOM 897 C C . ILE A 1 108 ? 3.984 -6.266 7.007 1.00 93.62 108 ILE A C 1
ATOM 899 O O . ILE A 1 108 ? 4.847 -6.072 7.867 1.00 93.62 108 ILE A O 1
ATOM 903 N N . TYR A 1 109 ? 2.846 -5.581 6.970 1.00 92.50 109 TYR A N 1
ATOM 904 C CA . TYR A 1 109 ? 2.468 -4.534 7.911 1.00 92.50 109 TYR A CA 1
ATOM 905 C C . TYR A 1 109 ? 1.136 -4.855 8.580 1.00 92.50 109 TYR A C 1
ATOM 907 O O . TYR A 1 109 ? 0.206 -5.313 7.930 1.00 92.50 109 TYR A O 1
ATOM 915 N N . ALA A 1 110 ? 1.009 -4.544 9.866 1.00 91.19 110 ALA A N 1
ATOM 916 C CA . ALA A 1 110 ? -0.257 -4.640 10.590 1.00 91.19 110 ALA A CA 1
ATOM 917 C C . ALA A 1 110 ? -0.587 -3.300 11.241 1.00 91.19 110 ALA A C 1
ATOM 919 O O . ALA A 1 110 ? 0.291 -2.666 11.837 1.00 91.19 110 ALA A O 1
ATOM 920 N N . HIS A 1 111 ? -1.843 -2.865 11.156 1.00 89.81 111 HIS A N 1
ATOM 921 C CA . HIS A 1 111 ? -2.261 -1.655 11.851 1.00 89.81 111 HIS A CA 1
ATOM 922 C C . HIS A 1 111 ? -2.193 -1.856 13.373 1.00 89.81 111 HIS A C 1
ATOM 924 O O . HIS A 1 111 ? -2.596 -2.894 13.903 1.00 89.81 111 HIS A O 1
ATOM 930 N N . SER A 1 112 ? -1.723 -0.846 14.104 1.00 84.50 112 SER A N 1
ATOM 931 C CA . SER A 1 112 ? -1.506 -0.943 15.557 1.00 84.50 112 SER A CA 1
ATOM 932 C C . SER A 1 112 ? -2.791 -1.229 16.343 1.00 84.50 112 SER A C 1
ATOM 934 O O . SER A 1 112 ? -2.741 -1.811 17.423 1.00 84.50 112 SER A O 1
ATOM 936 N N . SER A 1 113 ? -3.965 -0.900 15.790 1.00 81.00 113 SER A N 1
ATOM 937 C CA . SER A 1 113 ? -5.249 -1.234 16.428 1.00 81.00 113 SER A CA 1
ATOM 938 C C . SER A 1 113 ? -5.568 -2.728 16.463 1.00 81.00 113 SER A C 1
ATOM 940 O O . SER A 1 113 ? -6.433 -3.118 17.239 1.00 81.00 113 SER A O 1
ATOM 942 N N . LEU A 1 114 ? -4.914 -3.555 15.641 1.00 77.69 114 LEU A N 1
ATOM 943 C CA . LEU A 1 114 ? -5.111 -5.009 15.648 1.00 77.69 114 LEU A CA 1
ATOM 944 C C . LEU A 1 114 ? -4.455 -5.675 16.873 1.00 77.69 114 LEU A C 1
ATOM 946 O O . LEU A 1 114 ? -4.767 -6.813 17.194 1.00 77.69 114 LEU A O 1
ATOM 950 N N . GLY A 1 115 ? -3.556 -4.966 17.568 1.00 60.19 115 GLY A N 1
ATOM 951 C CA . GLY A 1 115 ? -2.757 -5.486 18.681 1.00 60.19 115 GLY A CA 1
ATOM 952 C C . GLY A 1 115 ? -3.329 -5.314 20.086 1.00 60.19 115 GLY A C 1
ATOM 953 O O . GLY A 1 115 ? -2.752 -5.851 21.022 1.00 60.19 115 GLY A O 1
ATOM 954 N N . CYS A 1 116 ? -4.428 -4.576 20.263 1.00 53.97 116 CYS A N 1
ATOM 955 C CA . CYS A 1 116 ? -4.931 -4.192 21.591 1.00 53.97 116 CYS A CA 1
ATOM 956 C C . CYS A 1 116 ? -6.333 -4.748 21.882 1.00 53.97 116 CYS A C 1
ATOM 958 O O . CYS A 1 116 ? -7.194 -4.038 22.401 1.00 53.97 116 CYS A O 1
ATOM 960 N N . GLN A 1 117 ? -6.578 -6.013 21.540 1.00 47.78 117 GLN A N 1
ATOM 961 C CA . GLN A 1 117 ? -7.692 -6.773 22.106 1.00 47.78 117 GLN A CA 1
ATOM 962 C C . GLN A 1 117 ? -7.126 -7.757 23.135 1.00 47.78 117 GLN A C 1
ATOM 964 O O . GLN A 1 117 ? -6.134 -8.425 22.874 1.00 47.78 117 GLN A O 1
ATOM 969 N N . ASN A 1 118 ? -7.724 -7.733 24.328 1.00 44.03 118 ASN A N 1
ATOM 970 C CA . ASN A 1 118 ? -7.332 -8.376 25.588 1.00 44.03 118 ASN A CA 1
ATOM 971 C C . ASN A 1 118 ? -6.888 -9.856 25.508 1.00 44.03 118 ASN A C 1
ATOM 973 O O . ASN A 1 118 ? -7.571 -10.720 26.046 1.00 44.03 118 ASN A O 1
ATOM 977 N N . ASP A 1 119 ? -5.705 -10.136 24.967 1.00 49.59 119 ASP A N 1
ATOM 978 C CA . ASP A 1 119 ? -5.000 -11.403 25.165 1.00 49.59 119 ASP A CA 1
ATOM 979 C C . ASP A 1 119 ? -3.648 -11.130 25.835 1.00 49.59 119 ASP A C 1
ATOM 981 O O . ASP A 1 119 ? -2.628 -10.832 25.204 1.00 49.59 119 ASP A O 1
ATOM 985 N N . TYR A 1 120 ? -3.648 -11.244 27.167 1.00 50.81 120 TYR A N 1
ATOM 986 C CA . TYR A 1 120 ? -2.515 -10.992 28.070 1.00 50.81 120 TYR A CA 1
ATOM 987 C C . TYR A 1 120 ? -1.245 -11.816 27.766 1.00 50.81 120 TYR A C 1
ATOM 989 O O . TYR A 1 120 ? -0.197 -11.555 28.352 1.00 50.81 120 TYR A O 1
ATOM 997 N N . LEU A 1 121 ? -1.310 -12.790 26.851 1.00 50.16 121 LEU A N 1
ATOM 998 C CA . LEU A 1 121 ? -0.180 -13.640 26.466 1.00 50.16 121 LEU A CA 1
ATOM 999 C C . LEU A 1 121 ? 0.570 -13.155 25.211 1.00 50.16 121 LEU A C 1
ATOM 1001 O O . LEU A 1 121 ? 1.737 -13.503 25.052 1.00 50.16 121 LEU A O 1
ATOM 1005 N N . LEU A 1 122 ? -0.042 -12.326 24.352 1.00 47.16 122 LEU A N 1
ATOM 1006 C CA . LEU A 1 122 ? 0.584 -11.815 23.115 1.00 47.16 122 LEU A CA 1
ATOM 1007 C C . LEU A 1 122 ? 0.828 -10.295 23.128 1.00 47.16 122 LEU A C 1
ATOM 1009 O O . LEU A 1 122 ? 1.665 -9.799 22.370 1.00 47.16 122 LEU A O 1
ATOM 1013 N N . ALA A 1 123 ? 0.173 -9.559 24.033 1.00 48.72 123 ALA A N 1
ATOM 1014 C CA . ALA A 1 123 ? 0.300 -8.103 24.153 1.00 48.72 123 ALA A CA 1
ATOM 1015 C C . ALA A 1 123 ? 1.751 -7.622 24.380 1.00 48.72 123 ALA A C 1
ATOM 1017 O O . ALA A 1 123 ? 2.159 -6.590 23.850 1.00 48.72 123 ALA A O 1
ATOM 1018 N N . ASN A 1 124 ? 2.573 -8.398 25.095 1.00 47.41 124 ASN A N 1
ATOM 1019 C CA . ASN A 1 124 ? 3.942 -7.992 25.442 1.00 47.41 124 ASN A CA 1
ATOM 1020 C C . ASN A 1 124 ? 4.915 -7.987 24.250 1.00 47.41 124 ASN A C 1
ATOM 1022 O O . ASN A 1 124 ? 5.925 -7.292 24.298 1.00 47.41 124 ASN A O 1
ATOM 1026 N N . PHE A 1 125 ? 4.621 -8.732 23.180 1.00 47.38 125 PHE A N 1
ATOM 1027 C CA . PHE A 1 125 ? 5.445 -8.751 21.964 1.00 47.38 125 PHE A CA 1
ATOM 1028 C C . PHE A 1 125 ? 4.946 -7.766 20.896 1.00 47.38 125 PHE A C 1
ATOM 1030 O O . PHE A 1 125 ? 5.709 -7.356 20.024 1.00 47.38 125 PHE A O 1
ATOM 1037 N N . TRP A 1 126 ? 3.661 -7.394 20.946 1.00 47.19 126 TRP A N 1
ATOM 1038 C CA . TRP A 1 126 ? 2.980 -6.648 19.883 1.00 47.19 126 TRP A CA 1
ATOM 1039 C C . TRP A 1 126 ? 2.727 -5.165 20.238 1.00 47.19 126 TRP A C 1
ATOM 1041 O O . TRP A 1 126 ? 2.520 -4.356 19.332 1.00 47.19 126 TRP A O 1
ATOM 1051 N N . CYS A 1 127 ? 2.778 -4.783 21.521 1.00 51.31 127 CYS A N 1
ATOM 1052 C CA . CYS A 1 127 ? 2.401 -3.440 21.993 1.00 51.31 127 CYS A CA 1
ATOM 1053 C C . CYS A 1 127 ? 3.533 -2.626 22.639 1.00 51.31 127 CYS A C 1
ATOM 1055 O O . CYS A 1 127 ? 3.276 -1.526 23.124 1.00 51.31 127 CYS A O 1
ATOM 1057 N N . ALA A 1 128 ? 4.767 -3.133 22.674 1.00 47.44 128 ALA A N 1
ATOM 1058 C CA . ALA A 1 128 ? 5.896 -2.344 23.160 1.00 47.44 128 ALA A CA 1
ATOM 1059 C C . ALA A 1 128 ? 6.247 -1.239 22.145 1.00 47.44 128 ALA A C 1
ATOM 1061 O O . ALA A 1 128 ? 6.321 -1.508 20.943 1.00 47.44 128 ALA A O 1
ATOM 1062 N N . GLU A 1 129 ? 6.456 -0.006 22.621 1.00 44.22 129 GLU A N 1
ATOM 1063 C CA . GLU A 1 129 ? 6.980 1.086 21.791 1.00 44.22 129 GLU A CA 1
ATOM 1064 C C . GLU A 1 129 ? 8.281 0.644 21.097 1.00 44.22 129 GLU A C 1
ATOM 1066 O O . GLU A 1 129 ? 9.094 -0.056 21.717 1.00 44.22 129 GLU A O 1
ATOM 1071 N N . PRO A 1 130 ? 8.516 1.028 19.825 1.00 45.59 130 PRO A N 1
ATOM 1072 C CA . PRO A 1 130 ? 9.798 0.759 19.195 1.00 45.59 130 PRO A CA 1
ATOM 1073 C C . PRO A 1 130 ? 10.896 1.412 20.044 1.00 45.59 130 PRO A C 1
ATOM 1075 O O . PRO A 1 130 ? 10.740 2.572 20.436 1.00 45.59 130 PRO A O 1
ATOM 1078 N N . PRO A 1 131 ? 12.003 0.708 20.349 1.00 41.53 131 PRO A N 1
ATOM 1079 C CA . PRO A 1 131 ? 13.087 1.314 21.097 1.00 41.53 131 PRO A CA 1
ATOM 1080 C C . PRO A 1 131 ? 13.559 2.546 20.328 1.00 41.53 131 PRO A C 1
ATOM 1082 O O . PRO A 1 131 ? 13.976 2.451 19.171 1.00 41.53 131 PRO A O 1
ATOM 1085 N N . HIS A 1 132 ? 13.447 3.710 20.971 1.00 37.41 132 HIS A N 1
ATOM 1086 C CA . HIS A 1 132 ? 14.056 4.944 20.501 1.00 37.41 132 HIS A CA 1
ATOM 1087 C C . HIS A 1 132 ? 15.507 4.625 20.124 1.00 37.41 132 HIS A C 1
ATOM 1089 O O . HIS A 1 132 ? 16.242 4.058 20.933 1.00 37.41 132 HIS A O 1
ATOM 1095 N N . LEU A 1 133 ? 15.909 4.968 18.897 1.00 42.53 133 LEU A N 1
ATOM 1096 C CA . LEU A 1 133 ? 17.294 4.913 18.431 1.00 42.53 133 LEU A CA 1
ATOM 1097 C C . LEU A 1 133 ? 18.156 5.840 19.305 1.00 42.53 133 LEU A C 1
ATOM 1099 O O . LEU A 1 133 ? 18.460 6.972 18.934 1.00 42.53 133 LEU A O 1
ATOM 1103 N N . SER A 1 134 ? 18.541 5.379 20.494 1.00 36.22 134 SER A N 1
ATOM 1104 C CA . SER A 1 134 ? 19.628 5.963 21.260 1.00 36.22 134 SER A CA 1
ATOM 1105 C C . SER A 1 134 ? 20.921 5.359 20.734 1.00 36.22 134 SER A C 1
ATOM 1107 O O . SER A 1 134 ? 21.160 4.158 20.847 1.00 36.22 134 SER A O 1
ATOM 1109 N N . GLN A 1 135 ? 21.695 6.233 20.105 1.00 35.50 135 GLN A N 1
ATOM 1110 C CA . GLN A 1 135 ? 23.034 6.064 19.560 1.00 35.50 135 GLN A CA 1
ATOM 1111 C C . GLN A 1 135 ? 23.851 4.941 20.219 1.00 35.50 135 GLN A C 1
ATOM 1113 O O . GLN A 1 135 ? 24.071 4.926 21.431 1.00 35.50 135 GLN A O 1
ATOM 1118 N N . VAL A 1 136 ? 24.371 4.042 19.382 1.00 35.34 136 VAL A N 1
ATOM 1119 C CA . VAL A 1 136 ? 25.481 3.159 19.743 1.00 35.34 136 VAL A CA 1
ATOM 1120 C C . VAL A 1 136 ? 26.697 4.047 20.007 1.00 35.34 136 VAL A C 1
ATOM 1122 O O . VAL A 1 136 ? 27.337 4.540 19.084 1.00 35.34 136 VAL A O 1
ATOM 1125 N N . SER A 1 137 ? 26.987 4.293 21.282 1.00 36.22 137 SER A N 1
ATOM 1126 C CA . SER A 1 137 ? 28.283 4.797 21.727 1.00 36.22 137 SER A CA 1
ATOM 1127 C C . SER A 1 137 ? 29.241 3.609 21.778 1.00 36.22 137 SER A C 1
ATOM 1129 O O . SER A 1 137 ? 29.106 2.716 22.618 1.00 36.22 137 SER A O 1
ATOM 1131 N N . GLU A 1 138 ? 30.201 3.591 20.856 1.00 35.53 138 GLU A N 1
ATOM 1132 C CA . GLU A 1 138 ? 31.367 2.715 20.915 1.00 35.53 138 GLU A CA 1
ATOM 1133 C C . GLU A 1 138 ? 32.107 2.966 22.236 1.00 35.53 138 GLU A C 1
ATOM 1135 O O . GLU A 1 138 ? 32.695 4.027 22.451 1.00 35.53 138 GLU A O 1
ATOM 1140 N N . ARG A 1 139 ? 32.081 1.991 23.151 1.00 35.66 139 ARG A N 1
ATOM 1141 C CA . ARG A 1 139 ? 33.046 1.959 24.252 1.00 35.66 139 ARG A CA 1
ATOM 1142 C C . ARG A 1 139 ? 34.353 1.418 23.699 1.00 35.66 139 ARG A C 1
ATOM 1144 O O . ARG A 1 139 ? 34.532 0.209 23.576 1.00 35.66 139 ARG A O 1
ATOM 1151 N N . THR A 1 140 ? 35.272 2.322 23.400 1.00 39.56 140 THR A N 1
ATOM 1152 C CA . THR A 1 140 ? 36.693 2.009 23.317 1.00 39.56 140 THR A CA 1
ATOM 1153 C C . THR A 1 140 ? 37.159 1.543 24.699 1.00 39.56 140 THR A C 1
ATOM 1155 O O . THR A 1 140 ? 37.254 2.312 25.654 1.00 39.56 140 THR A O 1
ATOM 1158 N N . GLY A 1 141 ? 37.379 0.237 24.841 1.00 36.09 141 GLY A N 1
ATOM 1159 C CA . GLY A 1 141 ? 38.030 -0.334 26.014 1.00 36.09 141 GLY A CA 1
ATOM 1160 C C . GLY A 1 141 ? 39.530 -0.069 25.947 1.00 36.09 141 GLY A C 1
ATOM 1161 O O . GLY A 1 141 ? 40.221 -0.643 25.109 1.00 36.09 141 GLY A O 1
ATOM 1162 N N . SER A 1 142 ? 40.031 0.801 26.820 1.00 42.09 142 SER A N 1
ATOM 1163 C CA . SER A 1 142 ? 41.464 0.953 27.080 1.00 42.09 142 SER A CA 1
ATOM 1164 C C . SER A 1 142 ? 42.042 -0.328 27.707 1.00 42.09 142 SER A C 1
ATOM 1166 O O . SER A 1 142 ? 41.378 -0.938 28.550 1.00 42.09 142 SER A O 1
ATOM 1168 N N . PRO A 1 143 ? 43.281 -0.729 27.370 1.00 46.28 143 PRO A N 1
ATOM 1169 C CA . PRO A 1 143 ? 43.925 -1.887 27.976 1.00 46.28 143 PRO A CA 1
ATOM 1170 C C . PRO A 1 143 ? 44.438 -1.528 29.376 1.00 46.28 143 PRO A C 1
ATOM 1172 O O . PRO A 1 143 ? 45.157 -0.544 29.547 1.00 46.28 143 PRO A O 1
ATOM 1175 N N . SER A 1 144 ? 44.065 -2.323 30.381 1.00 44.97 144 SER A N 1
ATOM 1176 C CA . SER A 1 144 ? 44.638 -2.245 31.729 1.00 44.97 144 SER A CA 1
ATOM 1177 C C . SER A 1 144 ? 45.621 -3.393 31.940 1.00 44.97 144 SER A C 1
ATOM 1179 O O . SER A 1 144 ? 45.284 -4.568 31.838 1.00 44.97 144 SER A O 1
ATOM 1181 N N . THR A 1 145 ? 46.855 -2.986 32.199 1.00 48.00 145 THR A N 1
ATOM 1182 C CA . THR A 1 145 ? 48.002 -3.734 32.704 1.00 48.00 145 THR A CA 1
ATOM 1183 C C . THR A 1 145 ? 47.688 -4.377 34.057 1.00 48.00 145 THR A C 1
ATOM 1185 O O . THR A 1 145 ? 47.248 -3.642 34.939 1.00 48.00 145 THR A O 1
ATOM 1188 N N . VAL A 1 146 ? 47.966 -5.678 34.225 1.00 46.91 146 VAL A N 1
ATOM 1189 C CA . VAL A 1 146 ? 48.853 -6.289 35.250 1.00 46.91 146 VAL A CA 1
ATOM 1190 C C . VAL A 1 146 ? 49.323 -7.637 34.708 1.00 46.91 146 VAL A C 1
ATOM 1192 O O . VAL A 1 146 ? 48.454 -8.404 34.240 1.00 46.91 146 VAL A O 1
#

Secondary structure (DSSP, 8-state):
-PPPEEEEEEEE--SS--SS--GGGEEEEEEEE--HHHHHHHTT----SEEEE--SS-HHHHHTT----SEEEEE--TTTHHHHHHHHHHTTEEEEEEEE-SS-EEEEEEEGGGG-SS-TTTHHHHSSPPPP---------PPPP-

Organism: Folsomia candida (NCBI:txid158441)

Radius of gyration: 22.04 Å; chains: 1; bounding box: 70×26×66 Å

Foldseek 3Di:
DDAWDWDKDWDFADPDPPPDDDPVRIDIDIDTHDQPVVVCVVVPNDDDQEEEDDDPPCQVVNVVSDLDQHKYKYADDPVCVVVSQVVCVVSQKDFDDFDDDPPGGITIIGHLVVQPDDDPVRNVVRPDDDPDPDDDDDPPDDDDDD

pLDDT: mean 75.05, std 18.53, range [35.34, 94.81]

=== Feature glossary ===
Key to the feature types in this record:

Secondary structure (8-state, DSSP). Secondary structure is the local, repeating backbone conformation. DSSP classifies it into eight states by reading the hydrogen-bond network: three helix types (H, G, I), two β types (E, B), two non-regular types (T, S), and unstructured coil (-).

Backbone torsions (φ/ψ). Backbone dihedral angles. Every residue except chain termini has a φ (preceding-C → N → Cα → C) and a ψ (N → Cα → C → next-N). They are reported in degrees following the IUPAC sign convention. Secondary structure is essentially a statement about which (φ, ψ) basin each residue occupies.

Predicted aligned error. Predicted Aligned Error (PAE) is an AlphaFold confidence matrix: entry (i, j) is the expected error in the position of residue j, in ångströms, when the prediction is superimposed on the true structure at residue i. Low PAE within a block of residues means that block is internally rigid and well-predicted; high PAE between two blocks means their relative placement is uncertain even if each block individually is confident.

B-factor. B-factor (Debye–Waller factor) reflects atomic displacement in the crystal lattice. It is an experimental observable (units Å²), not a prediction; low values mean the atom is pinned down, high values mean it moves or is heterogeneous across the crystal.

Secondary structure (3-state, P-SEA). Three-state secondary structure (P-SEA) collapses the eight DSSP classes into helix (a), strand (b), and coil (c). P-SEA assigns these from Cα geometry alone — distances and angles — without requiring backbone oxygens, so it works on any Cα trace.

Sequence. Primary structure: the covalent order of the twenty standard amino acids along the backbone. Two proteins with the same sequence will (almost always) fold to the same structure; two with 30% identity often share a fold but not the details.

pLDDT. pLDDT is the predicted lDDT-Cα score: AlphaFold's confidence that the local environment of each residue (all inter-atomic distances within 15 Å) is correctly placed. It is a per-residue number between 0 and 100, with higher meaning more reliable.

InterPro / GO / CATH / organism. Functional annotations link the protein to curated databases. InterPro entries identify conserved domains and families by matching the sequence against member-database signatures (Pfam, PROSITE, CDD, …). Gene Ontology (GO) terms describe molecular function, biological process, and cellular component in a controlled vocabulary. CATH places the structure in a hierarchical fold classification (Class/Architecture/Topology/Homologous-superfamily). The organism is the source species.

Contact-map, Ramachandran, and PAE plots. Three diagnostic plots accompany the record. The Cα contact map visualizes the tertiary structure as a 2D adjacency matrix (8 Å cutoff, sequence-local contacts suppressed). The Ramachandran plot shows the distribution of backbone (φ, ψ) torsions, with points in the α and β basins reflecting secondary structure content. The PAE plot shows AlphaFold's inter-residue confidence as a color matrix.

mmCIF coordinates. The mmCIF table is the protein's shape written out atom by atom. For each backbone N, Cα, C, and carbonyl O, it records an (x, y, z) coordinate triple in Å plus the residue type, chain letter, and residue number.

Radius of gyration, Cα contacts, bounding box. Three whole-structure scalars: the radius of gyration (RMS distance of Cα from centroid, in Å), the count of Cα–Cα contacts (pairs closer than 8 Å and separated by more than four residues in sequence — i.e. tertiary, not local, contacts), and the bounding-box dimensions. Together they distinguish compact globular folds from extended fibres or disordered chains.

Foldseek 3Di. The Foldseek 3Di string encodes local tertiary geometry as a 20-letter alphabet — one character per residue — derived from the relative positions of nearby Cα atoms. Unlike the amino-acid sequence, 3Di is a direct function of the 3D structure, so two proteins with the same fold have similar 3Di strings even at low sequence identity.

Rendered structure images. Six rendered views show the 3D structure from the faces of a cube — i.e. along ±x, ±y, ±z. Rendering representation is drawn randomly per protein from cartoon (secondary-structure ribbons), sticks (backbone bonds), or molecular surface; coloring is either N→C rainbow (blue at the N-terminus through red at the C-terminus) or one color per chain.

Nearest PDB structures. The Foldseek neighbor list gives the closest experimentally determined structures in the PDB, ranked by structural alignment. TM-score near 1 means near-identical fold; near 0.3 means only rough topology match. This is how one finds what a novel AlphaFold prediction most resembles in the solved-structure universe.

Solvent-accessible surface area. SASA measures how much of the protein is reachable by solvent. It is computed by rolling a water-sized probe over the atomic surface and summing the exposed area (Å²). Per-residue SASA distinguishes core (buried, low SASA) from surface (exposed, high SASA) residues; total SASA is a whole-molecule size measure.